Protein AF-A0A415S435-F1 (afdb_monomer_lite)

Radius of gyration: 10.22 Å; chains: 1; bounding box: 28×19×20 Å

Organism: Mediterraneibacter gnavus (NCBI:txid33038)

Secondary structure (DSSP, 8-state):
--HHHHHHHH---HHHHHHHHTSTT--SEEE-SS-EEE-HHHHHHHHHHTT--

pLDDT: mean 90.9, std 8.07, range [56.19, 96.62]

Foldseek 3Di:
DALVVLCVVPVDDSVVVVVLCPDPPNPQWDDPPPDIDGNNVSVVVVCVVVVVD

InterPro domains:
  IPR038148 Transposon Tn1545/Tn916, excisionase [G3DSA:3.90.105.50] (1-45)

Sequence (53 aa):
MSVNETAAYTGIGRGKIRELMKMKGCNFVTTDGYQQYVIIDKFVKFIINRQEI

Structure (mmCIF, N/CA/C/O backbone):
data_AF-A0A415S435-F1
#
_entry.id   AF-A0A415S435-F1
#
loop_
_atom_site.group_PDB
_atom_site.id
_atom_site.type_symbol
_atom_site.label_atom_id
_atom_site.label_alt_id
_atom_site.label_comp_id
_atom_site.label_asym_id
_atom_site.label_entity_id
_atom_site.label_seq_id
_atom_site.pdbx_PDB_ins_code
_atom_site.Cartn_x
_atom_site.Cartn_y
_atom_site.Cartn_z
_atom_site.occupancy
_atom_site.B_iso_or_equiv
_atom_site.auth_seq_id
_atom_site.auth_comp_id
_atom_site.auth_asym_id
_atom_site.auth_atom_id
_atom_site.pdbx_PDB_model_num
ATOM 1 N N . MET A 1 1 ? 3.292 -6.423 -5.124 1.00 92.38 1 MET A N 1
ATOM 2 C CA . MET A 1 1 ? 2.486 -5.340 -5.728 1.00 92.38 1 MET A CA 1
ATOM 3 C C . MET A 1 1 ? 3.091 -3.996 -5.371 1.00 92.38 1 MET A C 1
ATOM 5 O O . MET A 1 1 ? 3.623 -3.835 -4.279 1.00 92.38 1 MET A O 1
ATOM 9 N N . SER A 1 2 ? 3.038 -3.031 -6.276 1.00 95.06 2 SER A N 1
ATOM 10 C CA . SER A 1 2 ? 3.362 -1.635 -5.988 1.00 95.06 2 SER A CA 1
ATOM 11 C C . SER A 1 2 ? 2.346 -1.017 -5.016 1.00 95.06 2 SER A C 1
ATOM 13 O O . SER A 1 2 ? 1.248 -1.538 -4.803 1.00 95.06 2 SER A O 1
ATOM 15 N N . VAL A 1 3 ? 2.686 0.139 -4.440 1.00 94.94 3 VAL A N 1
ATOM 16 C CA . VAL A 1 3 ? 1.768 0.905 -3.575 1.00 94.94 3 VAL A CA 1
ATOM 17 C C . VAL A 1 3 ? 0.499 1.317 -4.328 1.00 94.94 3 VAL A C 1
ATOM 19 O O . VAL A 1 3 ? -0.579 1.324 -3.743 1.00 94.94 3 VAL A O 1
ATOM 22 N N . ASN A 1 4 ? 0.610 1.638 -5.621 1.00 95.75 4 ASN A N 1
ATOM 23 C CA . ASN A 1 4 ? -0.530 2.056 -6.439 1.00 95.75 4 ASN A CA 1
ATOM 24 C C . ASN A 1 4 ? -1.511 0.903 -6.660 1.00 95.75 4 ASN A C 1
ATOM 26 O O . ASN A 1 4 ? -2.707 1.073 -6.445 1.00 95.75 4 ASN A O 1
ATOM 30 N N . GLU A 1 5 ? -1.002 -0.273 -7.027 1.00 96.12 5 GLU A N 1
ATOM 31 C CA . GLU A 1 5 ? -1.832 -1.469 -7.203 1.00 96.12 5 GLU A CA 1
ATOM 32 C C . GLU A 1 5 ? -2.461 -1.904 -5.876 1.00 96.12 5 GLU A C 1
ATOM 34 O O . GLU A 1 5 ? -3.629 -2.272 -5.834 1.00 96.12 5 GLU A O 1
ATOM 39 N N . THR A 1 6 ? -1.710 -1.810 -4.775 1.00 95.25 6 THR A N 1
ATOM 40 C CA . THR A 1 6 ? -2.222 -2.136 -3.435 1.00 95.25 6 THR A CA 1
ATOM 41 C C . THR A 1 6 ? -3.367 -1.205 -3.044 1.00 95.25 6 THR A C 1
ATOM 43 O O . THR A 1 6 ? -4.388 -1.677 -2.561 1.00 95.25 6 THR A O 1
ATOM 46 N N . ALA A 1 7 ? -3.229 0.101 -3.297 1.00 95.50 7 ALA A N 1
ATOM 47 C CA . ALA A 1 7 ? -4.277 1.080 -3.020 1.00 95.50 7 ALA A CA 1
ATOM 48 C C . ALA A 1 7 ? -5.545 0.824 -3.844 1.00 95.50 7 ALA A C 1
ATOM 50 O O . ALA A 1 7 ? -6.648 0.927 -3.317 1.00 95.50 7 ALA A O 1
ATOM 51 N N . ALA A 1 8 ? -5.391 0.468 -5.123 1.00 96.38 8 ALA A N 1
ATOM 52 C CA . ALA A 1 8 ? -6.517 0.109 -5.980 1.00 96.38 8 ALA A CA 1
ATOM 53 C C . ALA A 1 8 ? -7.213 -1.180 -5.510 1.00 96.38 8 ALA A C 1
ATOM 55 O O . ALA A 1 8 ? -8.432 -1.272 -5.583 1.00 96.38 8 ALA A O 1
ATOM 56 N N . TYR A 1 9 ? -6.447 -2.150 -5.001 1.00 94.88 9 TYR A N 1
ATOM 57 C CA . TYR A 1 9 ? -6.971 -3.432 -4.533 1.00 94.88 9 TYR A CA 1
ATOM 58 C C . TYR A 1 9 ? -7.679 -3.337 -3.174 1.00 94.88 9 TYR A C 1
ATOM 60 O O . TYR A 1 9 ? -8.761 -3.890 -3.010 1.00 94.88 9 TYR A O 1
ATOM 68 N N . THR A 1 10 ? -7.082 -2.662 -2.185 1.00 91.44 10 THR A N 1
ATOM 69 C CA . THR A 1 10 ? -7.639 -2.604 -0.820 1.00 91.44 10 THR A CA 1
ATOM 70 C C . THR A 1 10 ? -8.532 -1.395 -0.565 1.00 91.44 10 THR A C 1
ATOM 72 O O . THR A 1 10 ? -9.164 -1.328 0.484 1.00 91.44 10 THR A O 1
ATOM 75 N N . GLY A 1 11 ? -8.535 -0.398 -1.453 1.00 93.44 11 GLY A N 1
ATOM 76 C CA . GLY A 1 11 ? -9.180 0.897 -1.213 1.00 93.44 11 GLY A CA 1
ATOM 77 C C . GLY A 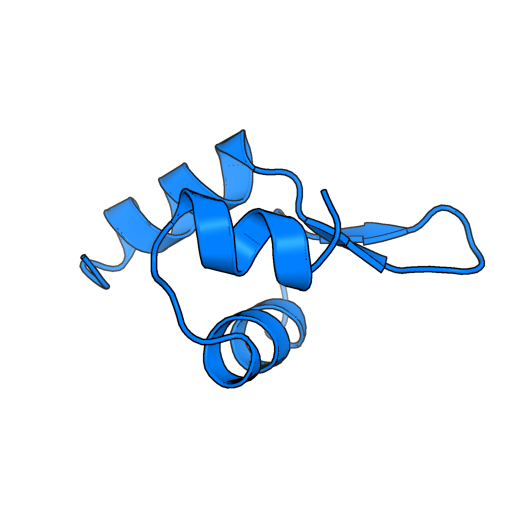1 11 ? -8.448 1.785 -0.196 1.00 93.44 11 GLY A C 1
ATOM 78 O O . GLY A 1 11 ? -8.868 2.914 0.052 1.00 93.44 11 GLY A O 1
ATOM 79 N N . ILE A 1 12 ? -7.334 1.322 0.384 1.00 92.19 12 ILE A N 1
ATOM 80 C CA . ILE A 1 12 ? -6.563 2.099 1.360 1.00 92.19 12 ILE A CA 1
ATOM 81 C C . ILE A 1 12 ? -5.744 3.169 0.638 1.00 92.19 12 ILE A C 1
ATOM 83 O O . ILE A 1 12 ? -5.052 2.913 -0.349 1.00 92.19 12 ILE A O 1
ATOM 87 N N . GLY A 1 13 ? -5.763 4.386 1.180 1.00 94.94 13 GLY A N 1
ATOM 88 C CA . GLY A 1 13 ? -4.983 5.499 0.655 1.00 94.94 13 GLY A CA 1
ATOM 89 C C . GLY A 1 13 ? -3.480 5.200 0.584 1.00 94.94 13 GLY A C 1
ATOM 90 O O . GLY A 1 13 ? -2.871 4.672 1.515 1.00 94.94 13 GLY A O 1
ATOM 91 N N . ARG A 1 14 ? -2.841 5.629 -0.511 1.00 95.81 14 ARG A N 1
ATOM 92 C CA . ARG A 1 14 ? -1.398 5.437 -0.765 1.00 95.81 14 ARG A CA 1
ATOM 93 C C . ARG A 1 14 ? -0.516 5.972 0.369 1.00 95.81 14 ARG A C 1
ATOM 95 O O . ARG A 1 14 ? 0.513 5.374 0.670 1.00 95.81 14 ARG A O 1
ATOM 102 N N . GLY A 1 15 ? -0.908 7.094 0.982 1.00 95.75 15 GLY A N 1
ATOM 103 C CA . GLY A 1 15 ? -0.205 7.690 2.123 1.00 95.75 15 GLY A CA 1
ATOM 104 C C . GLY A 1 15 ? -0.183 6.749 3.324 1.00 95.75 15 GLY A C 1
ATOM 105 O O . GLY A 1 15 ? 0.892 6.396 3.801 1.00 95.75 15 GLY A O 1
ATOM 106 N N . LYS A 1 16 ? -1.357 6.238 3.708 1.00 92.94 16 LYS A N 1
ATOM 107 C CA . LYS A 1 16 ? -1.505 5.259 4.786 1.00 92.94 16 LYS A CA 1
ATOM 108 C C . LYS A 1 16 ? -0.710 3.985 4.503 1.00 92.94 16 LYS A C 1
ATOM 110 O O . LYS A 1 16 ? 0.020 3.530 5.372 1.00 92.94 16 LYS A O 1
ATOM 115 N N . ILE A 1 17 ? -0.750 3.451 3.278 1.00 94.44 17 ILE A N 1
ATOM 116 C CA . ILE A 1 17 ? 0.082 2.289 2.908 1.00 94.44 17 ILE A CA 1
ATOM 117 C C . ILE A 1 17 ? 1.567 2.597 3.147 1.00 94.44 17 ILE A C 1
ATOM 119 O O . ILE A 1 17 ? 2.249 1.819 3.806 1.00 94.44 17 ILE A O 1
ATOM 123 N N . ARG A 1 18 ? 2.071 3.750 2.686 1.00 94.56 18 ARG A N 1
ATOM 124 C CA . ARG A 1 18 ? 3.477 4.147 2.893 1.00 94.56 18 ARG A CA 1
ATOM 125 C C . ARG A 1 18 ? 3.842 4.332 4.365 1.00 94.56 18 ARG A C 1
ATOM 127 O O . ARG A 1 18 ? 4.974 4.036 4.733 1.00 94.56 18 ARG A O 1
ATOM 134 N N . GLU A 1 19 ? 2.928 4.822 5.194 1.00 93.38 19 GLU A N 1
ATOM 135 C CA . GLU A 1 19 ? 3.128 4.900 6.646 1.00 93.38 19 GLU A CA 1
ATOM 136 C C . GLU A 1 19 ? 3.230 3.506 7.264 1.00 93.38 19 GLU A C 1
ATOM 138 O O . GLU A 1 19 ? 4.180 3.223 7.993 1.00 93.38 19 GLU A O 1
ATOM 143 N N . LEU A 1 20 ? 2.310 2.607 6.907 1.00 92.50 20 LEU A N 1
ATOM 144 C CA . LEU A 1 20 ? 2.303 1.235 7.404 1.00 92.50 20 LEU A CA 1
ATOM 145 C C . LEU A 1 20 ? 3.577 0.481 6.985 1.00 92.50 20 LEU A C 1
ATOM 147 O O . LEU A 1 20 ? 4.159 -0.256 7.780 1.00 92.50 20 LEU A O 1
ATOM 151 N N . MET A 1 21 ? 4.071 0.723 5.769 1.00 92.06 21 MET A N 1
ATOM 152 C CA . MET A 1 21 ? 5.331 0.153 5.281 1.00 92.06 21 MET A CA 1
ATOM 153 C C . MET A 1 21 ? 6.552 0.568 6.117 1.00 92.06 21 MET A C 1
ATOM 155 O O . MET A 1 21 ? 7.520 -0.186 6.179 1.00 92.06 21 MET A O 1
ATOM 159 N N . LYS A 1 22 ? 6.524 1.744 6.760 1.00 91.50 22 LYS A N 1
ATOM 160 C CA . LYS A 1 22 ? 7.631 2.265 7.581 1.00 91.50 22 LYS A CA 1
ATOM 161 C C . LYS A 1 22 ? 7.6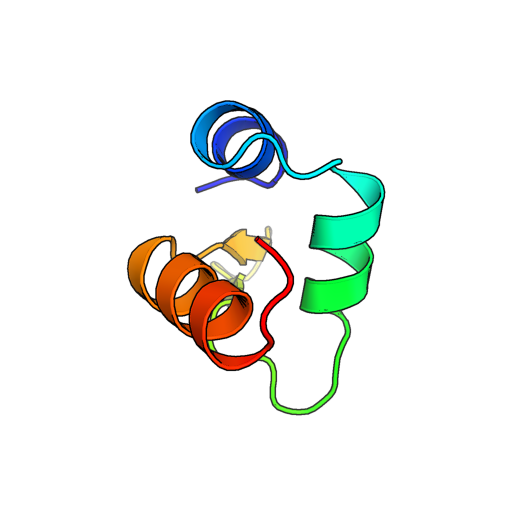13 1.760 9.025 1.00 91.50 22 LYS A C 1
ATOM 163 O O . LYS A 1 22 ? 8.555 2.030 9.768 1.00 91.50 22 LYS A O 1
ATOM 168 N N . MET A 1 23 ? 6.566 1.054 9.452 1.00 90.12 23 MET A N 1
ATOM 169 C CA . MET A 1 23 ? 6.498 0.546 10.820 1.00 90.12 23 MET A CA 1
ATOM 170 C C . MET A 1 23 ? 7.567 -0.515 11.080 1.00 90.12 23 MET A C 1
ATOM 172 O O . MET A 1 23 ? 7.809 -1.415 10.272 1.00 90.12 23 MET A O 1
ATOM 176 N N . LYS A 1 24 ? 8.181 -0.446 12.262 1.00 86.38 24 LYS A N 1
ATOM 177 C CA . LYS A 1 24 ? 9.142 -1.454 12.712 1.00 86.38 24 LYS A CA 1
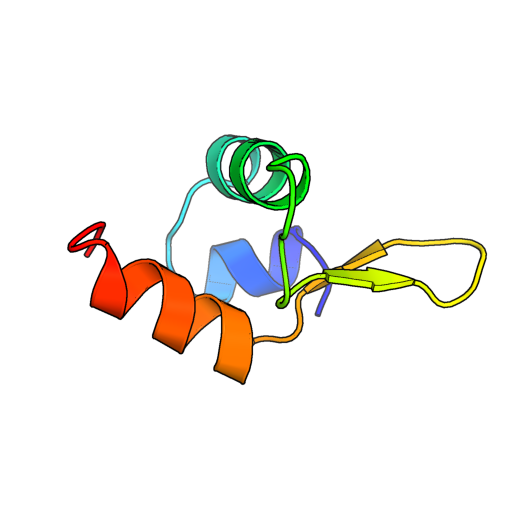ATOM 178 C C . LYS A 1 24 ? 8.450 -2.819 12.809 1.00 86.38 24 LYS A C 1
ATOM 180 O O . LYS A 1 24 ? 7.371 -2.926 13.383 1.00 86.38 24 LYS A O 1
ATOM 185 N N . GLY A 1 25 ? 9.075 -3.854 12.248 1.00 83.75 25 GLY A N 1
ATOM 186 C CA . GLY A 1 25 ? 8.493 -5.202 12.199 1.00 83.75 25 GLY A CA 1
ATOM 187 C C . GLY A 1 25 ? 7.427 -5.395 11.114 1.00 83.75 25 GLY A C 1
ATOM 188 O O . GLY A 1 25 ? 6.708 -6.391 11.145 1.00 83.75 25 GLY A O 1
ATOM 189 N N . CYS A 1 26 ? 7.319 -4.470 10.154 1.00 87.31 26 CYS A N 1
ATOM 190 C CA . CYS A 1 26 ? 6.494 -4.649 8.966 1.00 87.31 26 CYS A CA 1
ATOM 191 C C . CYS A 1 26 ? 6.906 -5.924 8.209 1.00 87.31 26 CYS A C 1
ATOM 193 O O . CYS A 1 26 ? 8.018 -6.031 7.695 1.00 87.31 26 CYS A O 1
ATOM 195 N N . ASN A 1 27 ? 6.002 -6.903 8.149 1.00 92.56 27 ASN A N 1
ATOM 196 C CA . ASN A 1 27 ? 6.253 -8.218 7.553 1.00 92.56 27 ASN A CA 1
ATOM 197 C C . ASN A 1 27 ? 5.642 -8.382 6.150 1.00 92.56 27 ASN A C 1
ATOM 199 O O . ASN A 1 27 ? 5.765 -9.451 5.549 1.00 92.56 27 ASN A O 1
ATOM 203 N N . PHE A 1 28 ? 4.976 -7.343 5.644 1.00 95.00 28 PHE A N 1
ATOM 204 C CA . PHE A 1 28 ? 4.288 -7.320 4.354 1.00 95.00 28 PHE A CA 1
ATOM 205 C C . PHE A 1 28 ? 5.001 -6.452 3.311 1.00 95.00 28 PHE A C 1
ATOM 207 O O . PHE A 1 28 ? 4.438 -6.195 2.252 1.00 95.00 28 PHE A O 1
ATOM 214 N N . VAL A 1 29 ? 6.232 -6.014 3.584 1.00 95.44 29 VAL A N 1
ATOM 215 C CA . VAL A 1 29 ? 7.087 -5.320 2.616 1.00 95.44 29 VAL A CA 1
ATOM 216 C C . VAL A 1 29 ? 8.237 -6.226 2.213 1.00 95.44 29 VAL A C 1
ATOM 218 O O . VAL A 1 29 ? 8.853 -6.876 3.053 1.00 95.44 29 VAL A O 1
ATOM 221 N N . THR A 1 30 ? 8.523 -6.253 0.918 1.00 94.75 30 THR A N 1
ATOM 222 C CA . THR A 1 30 ? 9.721 -6.871 0.349 1.00 94.75 30 THR A CA 1
ATOM 223 C C . THR A 1 30 ? 10.416 -5.880 -0.577 1.00 94.75 30 THR A C 1
ATOM 225 O O . THR A 1 30 ? 9.819 -4.882 -0.979 1.00 94.75 30 THR A O 1
ATOM 228 N N . THR A 1 31 ? 11.678 -6.128 -0.900 1.00 91.94 31 THR A N 1
ATOM 229 C CA . THR A 1 31 ? 12.470 -5.305 -1.815 1.00 91.94 31 THR A CA 1
ATOM 230 C C . THR A 1 31 ? 13.230 -6.208 -2.774 1.00 91.94 31 THR A C 1
ATOM 232 O O . THR A 1 31 ? 13.682 -7.278 -2.375 1.00 91.94 31 THR A O 1
ATOM 235 N N . ASP A 1 32 ? 13.368 -5.782 -4.024 1.00 91.12 32 ASP A N 1
ATOM 236 C CA . ASP A 1 32 ? 14.268 -6.409 -5.003 1.00 91.12 32 ASP A CA 1
ATOM 237 C C . ASP A 1 32 ? 15.684 -5.794 -4.978 1.00 91.12 32 ASP A C 1
ATOM 239 O O . ASP A 1 32 ? 16.529 -6.141 -5.797 1.00 91.12 32 ASP A O 1
ATOM 243 N N . GLY A 1 33 ? 15.947 -4.874 -4.040 1.00 90.81 33 GLY A N 1
ATOM 244 C CA . GLY A 1 33 ? 17.184 -4.093 -3.949 1.00 90.81 33 GLY A CA 1
ATOM 245 C C . GLY A 1 33 ? 17.073 -2.692 -4.556 1.00 90.81 33 GLY A C 1
ATOM 246 O O . GLY A 1 33 ? 17.845 -1.813 -4.180 1.00 90.81 33 GLY A O 1
ATOM 247 N N . TYR A 1 34 ? 16.073 -2.449 -5.404 1.00 90.56 34 TYR A N 1
ATOM 248 C CA . TYR A 1 34 ? 15.822 -1.160 -6.052 1.00 90.56 34 TYR A CA 1
ATOM 249 C C . TYR A 1 34 ? 14.505 -0.536 -5.595 1.00 90.56 34 TYR A C 1
ATOM 251 O O . TYR A 1 34 ? 14.440 0.659 -5.304 1.00 90.56 34 TYR A O 1
ATOM 259 N N . GLN A 1 35 ? 13.451 -1.344 -5.500 1.00 89.81 35 GLN A N 1
ATOM 260 C CA . GLN A 1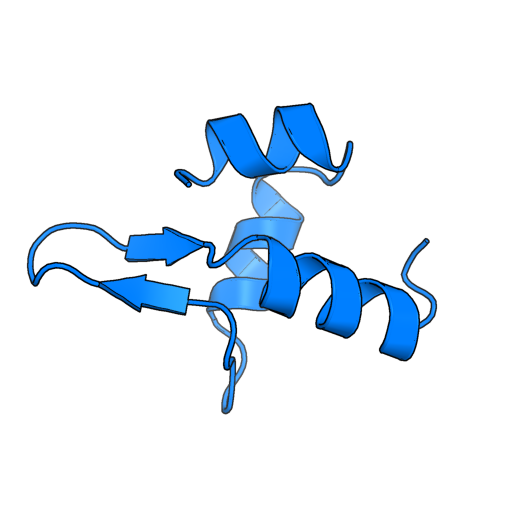 35 ? 12.108 -0.895 -5.186 1.00 89.81 35 GLN A CA 1
ATOM 261 C C . GLN A 1 35 ? 11.451 -1.773 -4.120 1.00 89.81 35 GLN A C 1
ATOM 263 O O . GLN A 1 35 ? 11.612 -2.990 -4.065 1.00 89.81 35 GLN A O 1
ATOM 268 N N . GLN A 1 36 ? 10.660 -1.122 -3.265 1.00 92.50 36 GLN A N 1
ATOM 269 C CA . GLN A 1 36 ? 9.824 -1.798 -2.283 1.00 92.50 36 GLN A CA 1
ATOM 270 C C . GLN A 1 36 ? 8.466 -2.178 -2.872 1.00 92.50 36 GLN A C 1
ATOM 272 O O . GLN A 1 36 ? 7.799 -1.377 -3.535 1.00 92.50 36 GLN A O 1
ATOM 277 N N . TYR A 1 37 ? 8.020 -3.378 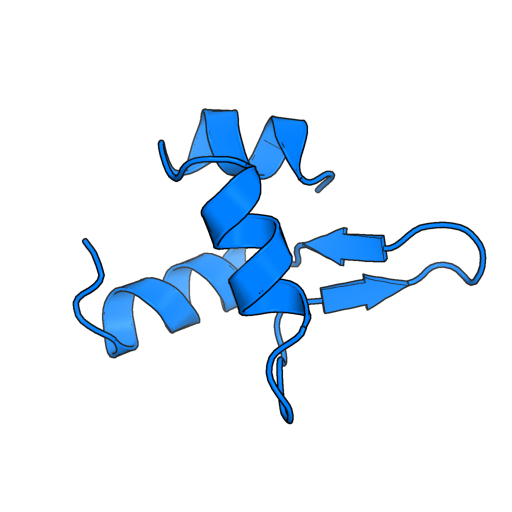-2.524 1.00 95.00 37 TYR A N 1
ATOM 278 C CA . TYR A 1 37 ? 6.733 -3.938 -2.899 1.00 95.00 37 TYR A CA 1
ATOM 279 C C . TYR A 1 37 ? 5.972 -4.406 -1.665 1.00 95.00 37 TYR A C 1
ATOM 281 O O . TYR A 1 37 ? 6.552 -4.811 -0.659 1.00 95.00 37 TYR A O 1
ATOM 289 N N . VAL A 1 38 ? 4.651 -4.401 -1.783 1.00 96.50 38 VAL A N 1
ATOM 290 C CA . VAL A 1 38 ? 3.722 -4.960 -0.810 1.00 96.50 38 VAL A CA 1
ATOM 291 C C . VAL A 1 38 ? 3.432 -6.420 -1.161 1.00 96.50 38 VAL A C 1
ATOM 293 O O . VAL A 1 38 ? 3.087 -6.746 -2.304 1.00 96.50 38 VAL A O 1
ATOM 296 N N . ILE A 1 39 ? 3.562 -7.294 -0.166 1.00 96.62 39 ILE A N 1
ATOM 297 C CA . ILE A 1 39 ? 3.112 -8.686 -0.190 1.00 96.62 39 ILE A CA 1
ATOM 298 C C . ILE A 1 39 ? 1.631 -8.683 0.203 1.00 96.62 39 ILE A C 1
ATOM 300 O O . ILE A 1 39 ? 1.306 -8.553 1.386 1.00 96.62 39 ILE A O 1
ATOM 304 N N . ILE A 1 40 ? 0.738 -8.800 -0.783 1.00 94.38 40 ILE A N 1
ATOM 305 C CA . ILE A 1 40 ? -0.688 -8.499 -0.596 1.00 94.38 40 ILE A CA 1
ATOM 306 C C . ILE A 1 40 ? -1.362 -9.386 0.457 1.00 94.38 40 ILE A C 1
ATOM 308 O O . ILE A 1 40 ? -2.020 -8.860 1.349 1.00 94.38 40 ILE A O 1
ATOM 312 N N . ASP A 1 41 ? -1.096 -10.694 0.459 1.00 94.69 41 ASP A N 1
ATOM 313 C CA . ASP A 1 41 ? -1.697 -11.626 1.425 1.00 94.69 41 ASP A CA 1
ATOM 314 C C . ASP A 1 41 ? -1.330 -11.286 2.871 1.00 94.69 41 ASP A C 1
ATOM 316 O O . ASP A 1 41 ? -2.145 -11.399 3.789 1.00 94.69 41 ASP A O 1
ATOM 320 N N . LYS A 1 42 ? -0.082 -10.856 3.092 1.00 95.75 42 LYS A N 1
ATOM 321 C CA . LYS A 1 42 ? 0.387 -10.449 4.419 1.00 95.75 42 LYS A CA 1
ATOM 322 C C . LYS A 1 42 ? -0.172 -9.086 4.802 1.00 95.75 42 LYS A C 1
ATOM 324 O O . LYS A 1 42 ? -0.522 -8.894 5.961 1.00 95.75 42 LYS A O 1
ATOM 329 N N . PHE A 1 43 ? -0.278 -8.169 3.844 1.00 94.69 43 PHE A N 1
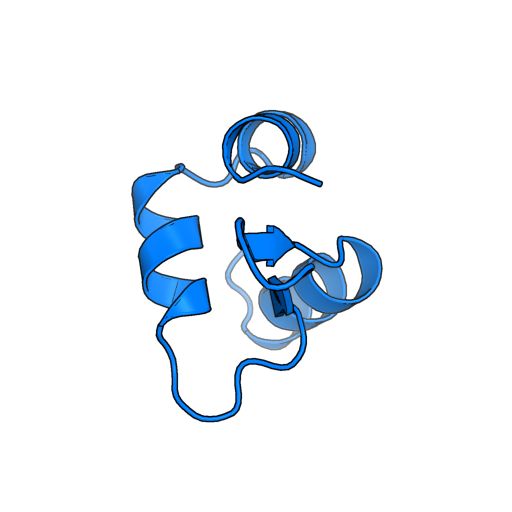ATOM 330 C CA . PHE A 1 43 ? -0.846 -6.846 4.073 1.00 94.69 43 PHE A CA 1
ATOM 331 C C . PHE A 1 43 ? -2.325 -6.929 4.455 1.00 94.69 43 PHE A C 1
ATOM 333 O O . PHE A 1 43 ? -2.716 -6.342 5.456 1.00 94.69 43 PHE A O 1
ATOM 340 N N . VAL A 1 44 ? -3.120 -7.728 3.736 1.00 92.62 44 VAL A N 1
ATOM 341 C CA . VAL A 1 44 ? -4.543 -7.953 4.036 1.00 92.62 44 VAL A CA 1
ATOM 342 C C . VAL A 1 44 ? -4.728 -8.592 5.416 1.00 92.62 44 VAL A C 1
ATOM 344 O O . VAL A 1 44 ? -5.535 -8.122 6.214 1.00 92.62 44 VAL A O 1
ATOM 347 N N . LYS A 1 45 ? -3.926 -9.606 5.762 1.00 93.38 45 LYS A N 1
ATOM 348 C CA . LYS A 1 45 ? -3.938 -10.177 7.122 1.00 93.38 45 LYS A CA 1
ATOM 349 C C . LYS A 1 45 ? -3.574 -9.141 8.185 1.00 93.38 45 LYS A C 1
ATOM 351 O O . LYS A 1 45 ? -4.173 -9.115 9.255 1.00 93.38 45 LYS A O 1
ATOM 356 N N . PHE A 1 46 ? -2.595 -8.289 7.894 1.00 91.88 46 PHE A N 1
ATOM 357 C CA . PHE A 1 46 ? -2.138 -7.257 8.813 1.00 91.88 46 PHE A CA 1
ATOM 358 C C . PHE A 1 46 ? -3.227 -6.215 9.118 1.00 91.88 46 PHE A C 1
ATOM 360 O O . PHE A 1 46 ? -3.439 -5.894 10.286 1.00 91.88 46 PHE A O 1
ATOM 367 N N . ILE A 1 47 ? -3.928 -5.713 8.099 1.00 90.06 47 ILE A N 1
ATOM 368 C CA . ILE A 1 47 ? -4.991 -4.703 8.257 1.00 90.06 47 ILE A CA 1
ATOM 369 C C . ILE A 1 47 ? -6.260 -5.281 8.904 1.00 90.06 47 ILE A C 1
ATOM 371 O O . ILE A 1 47 ? -6.825 -4.629 9.779 1.00 90.06 47 ILE A O 1
ATOM 375 N N . ILE A 1 48 ? -6.640 -6.527 8.577 1.00 88.94 48 ILE A N 1
ATOM 376 C CA . ILE A 1 48 ? -7.753 -7.238 9.238 1.00 88.94 48 ILE A CA 1
ATOM 377 C C . ILE A 1 48 ? -7.470 -7.399 10.736 1.00 88.94 48 ILE A C 1
ATOM 379 O O . ILE A 1 48 ? -8.309 -7.066 11.569 1.00 88.94 48 ILE A O 1
ATOM 383 N N . ASN A 1 49 ? -6.261 -7.841 11.098 1.00 86.19 49 ASN A N 1
ATOM 384 C CA . ASN A 1 49 ? -5.882 -8.032 12.501 1.00 86.19 49 ASN A CA 1
ATOM 385 C C . ASN A 1 49 ? -5.846 -6.726 13.312 1.00 86.19 49 ASN A C 1
ATOM 387 O O . ASN A 1 49 ? -5.905 -6.777 14.538 1.00 86.19 49 ASN A O 1
ATOM 391 N N . ARG A 1 50 ? -5.723 -5.564 12.658 1.00 80.69 50 ARG A N 1
ATOM 392 C CA . ARG A 1 50 ? -5.739 -4.248 13.317 1.00 80.69 50 ARG A CA 1
ATOM 393 C C . ARG A 1 50 ? -7.111 -3.572 13.322 1.00 80.69 50 ARG A C 1
ATOM 395 O O . ARG A 1 50 ? -7.183 -2.460 13.831 1.00 80.69 50 ARG A O 1
ATOM 402 N N . GLN A 1 51 ? -8.158 -4.215 12.790 1.00 67.62 51 GLN A N 1
ATOM 403 C CA . GLN A 1 51 ? -9.480 -3.598 12.589 1.00 67.62 51 GLN A CA 1
ATOM 404 C C . GLN A 1 51 ? -9.391 -2.254 11.835 1.00 67.62 51 GLN A C 1
ATOM 406 O O . GLN A 1 51 ? -10.117 -1.313 12.136 1.00 67.62 51 GLN A O 1
ATOM 411 N N . GLU A 1 52 ? -8.468 -2.130 10.870 1.00 59.50 52 GLU A N 1
ATOM 412 C CA . GLU A 1 52 ? -8.391 -0.942 9.998 1.00 59.50 52 GLU A CA 1
ATOM 413 C C . GLU A 1 52 ? -9.308 -1.054 8.756 1.00 59.50 52 GLU A C 1
ATOM 415 O O . GLU A 1 52 ? -9.163 -0.275 7.812 1.00 59.50 52 GLU A O 1
ATOM 420 N N . ILE A 1 53 ? -10.241 -2.018 8.756 1.00 56.19 53 ILE A N 1
ATOM 421 C CA . ILE A 1 53 ? -11.308 -2.229 7.762 1.00 56.19 53 ILE A CA 1
ATOM 422 C C . ILE A 1 53 ? -12.611 -2.515 8.506 1.00 56.19 53 ILE A C 1
ATOM 424 O O . ILE A 1 53 ? -12.544 -3.314 9.470 1.00 56.19 53 ILE A O 1
#